Protein AF-A0A8T4G2K3-F1 (afdb_monomer_lite)

Foldseek 3Di:
DCPCVVCVPPDPLVLLVVLLVLLVVCLVDVVCQVPLVNVLVNLVVVLVSLVVVVVVDPLPLSVQLNVLSVVQNVCSVPHPHGDNVSSVSSSVSSVVVNVD

Radius of gyration: 12.74 Å; chains: 1; bounding box: 32×27×36 Å

Structure (mmCIF, N/CA/C/O backbone):
data_AF-A0A8T4G2K3-F1
#
_entry.id   AF-A0A8T4G2K3-F1
#
loop_
_atom_site.group_PDB
_atom_site.id
_atom_site.type_symb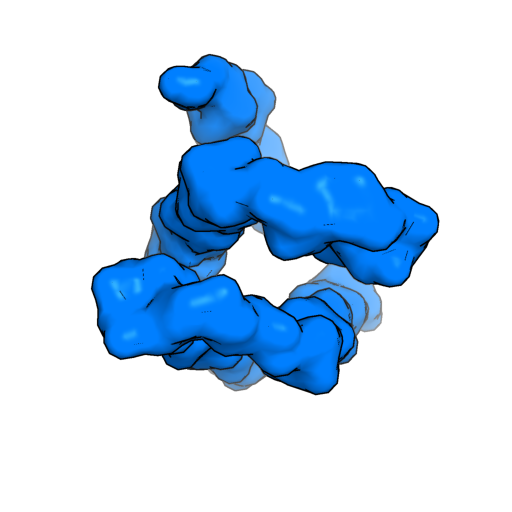ol
_atom_site.label_atom_id
_atom_site.label_alt_id
_atom_site.label_comp_id
_atom_site.label_asym_id
_atom_site.label_entity_id
_atom_site.label_seq_id
_atom_site.pdbx_PDB_ins_code
_atom_site.Cartn_x
_atom_site.Cartn_y
_atom_site.Cartn_z
_atom_site.occupancy
_atom_site.B_iso_or_equiv
_atom_site.auth_seq_id
_atom_site.auth_comp_id
_atom_site.auth_asym_id
_at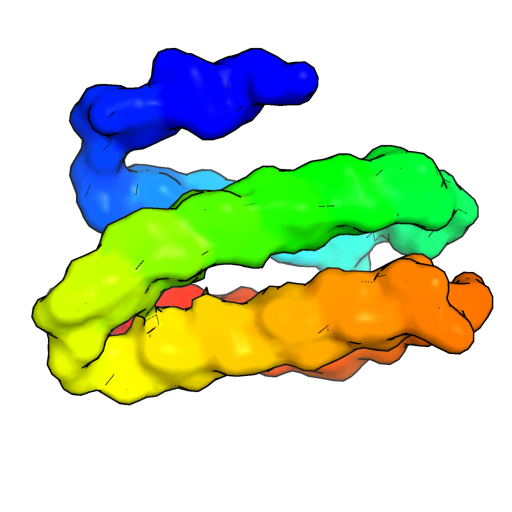om_site.auth_atom_id
_atom_site.pdbx_PDB_model_num
ATOM 1 N N . MET A 1 1 ? 3.923 16.274 -5.310 1.00 48.75 1 MET A N 1
ATOM 2 C CA . MET A 1 1 ? 2.795 15.478 -5.834 1.00 48.75 1 MET A CA 1
ATOM 3 C C . MET A 1 1 ? 1.586 15.728 -4.925 1.00 48.75 1 MET A C 1
ATOM 5 O O . MET A 1 1 ? 1.785 15.801 -3.726 1.00 48.75 1 MET A O 1
ATOM 9 N N . GLN A 1 2 ? 0.383 15.980 -5.465 1.00 56.03 2 GLN A N 1
ATOM 10 C CA . GLN A 1 2 ? -0.791 16.532 -4.735 1.00 56.03 2 GLN A CA 1
ATOM 11 C C . GLN A 1 2 ? -1.829 15.471 -4.288 1.00 56.03 2 GLN A C 1
ATOM 13 O O . GLN A 1 2 ? -2.987 15.799 -4.034 1.00 56.03 2 GLN A O 1
ATOM 18 N N . ILE A 1 3 ? -1.479 14.181 -4.273 1.00 58.50 3 ILE A N 1
ATOM 19 C CA . ILE A 1 3 ? -2.450 13.103 -3.994 1.00 58.50 3 ILE A CA 1
ATOM 20 C C . ILE A 1 3 ? -2.770 13.023 -2.495 1.00 58.50 3 ILE A C 1
ATOM 22 O O . ILE A 1 3 ? -3.943 12.931 -2.132 1.00 58.50 3 ILE A O 1
ATOM 26 N N . LEU A 1 4 ? -1.759 13.152 -1.629 1.00 53.00 4 LEU A N 1
ATOM 27 C CA . LEU A 1 4 ? -1.943 13.222 -0.175 1.00 53.00 4 LEU A CA 1
ATOM 28 C C . LEU A 1 4 ? -2.844 14.390 0.251 1.00 53.00 4 LEU A C 1
ATOM 30 O O . LEU A 1 4 ? -3.724 14.200 1.088 1.00 53.00 4 LEU A O 1
ATOM 34 N N . ASP A 1 5 ? -2.695 15.558 -0.382 1.00 59.59 5 ASP A N 1
ATOM 35 C CA . ASP A 1 5 ? -3.510 16.750 -0.099 1.00 59.59 5 ASP A CA 1
ATOM 36 C C . ASP A 1 5 ? -4.988 16.566 -0.465 1.00 59.59 5 ASP A C 1
ATOM 38 O O . ASP A 1 5 ? -5.856 17.228 0.097 1.00 59.59 5 ASP A O 1
ATOM 42 N N . LYS A 1 6 ? -5.295 15.660 -1.400 1.00 61.66 6 LYS A N 1
ATOM 43 C CA . LYS A 1 6 ? -6.678 15.319 -1.770 1.00 61.66 6 LYS A CA 1
ATOM 44 C C . LYS A 1 6 ? -7.299 14.274 -0.842 1.00 61.66 6 LYS A C 1
ATOM 46 O O . LYS A 1 6 ? -8.516 14.129 -0.834 1.00 61.66 6 LYS A O 1
ATOM 51 N N . LEU A 1 7 ? -6.486 13.560 -0.061 1.00 65.12 7 LEU A N 1
ATOM 52 C CA . LEU A 1 7 ? -6.922 12.498 0.854 1.00 65.12 7 LEU A CA 1
ATOM 53 C C . LEU A 1 7 ? -6.836 12.898 2.334 1.00 65.12 7 LEU A C 1
ATOM 55 O O . LEU A 1 7 ? -7.213 12.110 3.201 1.00 65.12 7 LEU A O 1
ATOM 59 N N . THR A 1 8 ? -6.374 14.103 2.667 1.00 61.41 8 THR A N 1
ATOM 60 C CA . THR A 1 8 ? -6.234 14.585 4.055 1.00 61.41 8 THR A CA 1
ATOM 61 C C . THR A 1 8 ? -7.547 14.557 4.846 1.00 61.41 8 THR A C 1
ATOM 63 O O . THR A 1 8 ? -7.495 14.353 6.056 1.00 61.41 8 THR A O 1
ATOM 66 N N . GLY A 1 9 ? -8.707 14.644 4.183 1.00 64.19 9 GLY A N 1
ATOM 67 C CA . GLY A 1 9 ? -10.038 14.494 4.796 1.00 64.19 9 GLY A CA 1
ATOM 68 C C . GLY A 1 9 ? -10.717 13.130 4.610 1.00 64.19 9 GLY A C 1
ATOM 69 O O . GLY A 1 9 ? -11.800 12.931 5.148 1.00 64.19 9 GLY A O 1
ATOM 70 N N . ALA A 1 10 ? -10.111 12.205 3.860 1.00 76.94 10 ALA A N 1
ATOM 71 C CA . ALA A 1 10 ? -10.724 10.923 3.519 1.00 76.94 10 ALA A CA 1
ATOM 72 C C . ALA A 1 10 ? -10.702 9.933 4.697 1.00 76.94 10 ALA A C 1
ATOM 74 O O . ALA A 1 10 ? -9.724 9.866 5.462 1.00 76.94 10 ALA A O 1
ATOM 75 N N . GLU A 1 11 ? -11.756 9.124 4.810 1.00 84.69 11 GLU A N 1
ATOM 76 C CA . GLU A 1 11 ? -11.851 8.075 5.824 1.00 84.69 11 GLU A CA 1
ATOM 77 C C . GLU A 1 11 ? -10.809 6.968 5.580 1.00 84.69 11 GLU A C 1
ATOM 79 O O . GLU A 1 11 ? -10.308 6.769 4.468 1.00 84.69 11 GLU A O 1
ATOM 84 N N . LYS A 1 12 ? -10.478 6.192 6.626 1.00 86.38 12 LYS A N 1
ATOM 85 C CA . LYS A 1 12 ? -9.521 5.069 6.529 1.00 86.38 12 LYS A CA 1
ATOM 86 C C . LYS A 1 12 ? -9.866 4.130 5.366 1.00 86.38 12 LYS A C 1
ATOM 88 O O . LYS A 1 12 ? -8.968 3.704 4.644 1.00 86.38 12 LYS A O 1
ATOM 93 N N . LYS A 1 13 ? -11.152 3.821 5.190 1.00 86.94 13 LYS A N 1
ATOM 94 C CA . LYS A 1 13 ? -11.639 2.921 4.141 1.00 86.94 13 LYS A CA 1
ATOM 95 C C . LYS A 1 13 ? -11.338 3.461 2.742 1.00 86.94 13 LYS A C 1
ATOM 97 O O . LYS A 1 13 ? -10.748 2.749 1.939 1.00 86.94 13 LYS A O 1
ATOM 102 N N . GLU A 1 14 ? -11.650 4.728 2.487 1.00 88.25 14 GLU A N 1
ATOM 103 C CA . GLU A 1 14 ? -11.419 5.381 1.192 1.00 88.25 14 GLU A CA 1
ATOM 104 C C . GLU A 1 14 ? -9.931 5.411 0.828 1.00 88.25 14 GLU A C 1
ATOM 106 O O . GLU A 1 14 ? -9.556 5.132 -0.310 1.00 88.25 14 GLU A O 1
ATOM 111 N N . LYS A 1 15 ? -9.060 5.673 1.811 1.00 88.56 15 LYS A N 1
ATOM 112 C CA . LYS A 1 15 ? -7.601 5.634 1.622 1.00 88.56 15 LYS A CA 1
ATOM 113 C C . LYS A 1 15 ? -7.115 4.241 1.228 1.00 88.56 15 LYS A C 1
ATOM 115 O O . LYS A 1 15 ? -6.269 4.107 0.346 1.00 88.56 15 LYS A O 1
ATOM 120 N N . ILE A 1 16 ? -7.649 3.201 1.866 1.00 90.75 16 ILE A N 1
ATOM 121 C CA . ILE A 1 16 ? -7.293 1.812 1.557 1.00 90.75 16 ILE A CA 1
ATOM 122 C C . ILE A 1 16 ? -7.804 1.413 0.172 1.00 90.75 16 ILE A C 1
ATOM 124 O O . ILE A 1 16 ? -7.048 0.833 -0.603 1.00 90.75 16 ILE A O 1
ATOM 128 N N . GLU A 1 17 ? -9.044 1.759 -0.170 1.00 90.69 17 GLU A N 1
ATOM 129 C CA . GLU A 1 17 ? -9.605 1.507 -1.501 1.00 90.69 17 GLU A CA 1
ATOM 130 C C . GLU A 1 17 ? -8.816 2.219 -2.602 1.00 90.69 17 GLU A C 1
ATOM 132 O O . GLU A 1 17 ? -8.541 1.629 -3.649 1.00 90.69 17 GLU A O 1
ATOM 137 N N . PHE A 1 18 ? -8.399 3.464 -2.361 1.00 90.56 18 PHE A N 1
ATOM 138 C CA . PHE A 1 18 ? -7.531 4.197 -3.274 1.00 90.56 18 PHE A CA 1
ATOM 139 C C . PHE A 1 18 ? -6.197 3.471 -3.490 1.00 90.56 18 PHE A C 1
ATOM 141 O O . PHE A 1 18 ? -5.809 3.239 -4.635 1.00 90.56 18 PHE A O 1
ATOM 148 N N . MET A 1 19 ? -5.522 3.051 -2.413 1.00 91.31 19 MET A N 1
ATOM 149 C CA . MET A 1 19 ? -4.263 2.302 -2.518 1.00 91.31 19 MET A CA 1
ATOM 150 C C . MET A 1 19 ? -4.437 0.969 -3.250 1.00 91.31 19 MET A C 1
ATOM 152 O O . MET A 1 19 ? -3.580 0.605 -4.049 1.00 91.31 19 MET A O 1
ATOM 156 N N . LEU A 1 20 ? -5.546 0.255 -3.035 1.00 92.50 20 LEU A N 1
ATOM 157 C CA . LEU A 1 20 ? -5.842 -0.979 -3.766 1.00 92.50 20 LEU A CA 1
ATOM 158 C C . LEU A 1 20 ? -5.949 -0.730 -5.276 1.00 92.50 20 LEU A C 1
ATOM 160 O O . LEU A 1 20 ? -5.306 -1.435 -6.051 1.00 92.50 20 LEU A O 1
ATOM 164 N N . ARG A 1 21 ? -6.678 0.314 -5.694 1.00 91.06 21 ARG A N 1
ATOM 165 C CA . ARG A 1 21 ? -6.794 0.695 -7.115 1.00 91.06 21 ARG A CA 1
ATOM 166 C C . ARG A 1 21 ? -5.457 1.123 -7.714 1.00 91.06 21 ARG A C 1
ATOM 168 O O . ARG A 1 21 ? -5.173 0.813 -8.868 1.00 91.06 21 ARG A O 1
ATOM 175 N N . LEU A 1 22 ? -4.640 1.831 -6.939 1.00 89.25 22 LEU A N 1
ATOM 1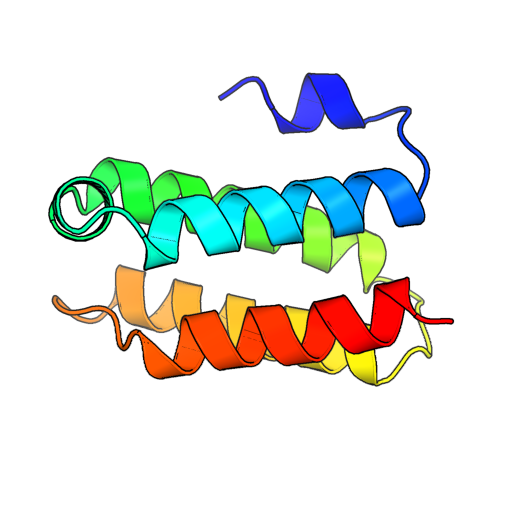76 C CA . LEU A 1 22 ? -3.305 2.249 -7.356 1.00 89.25 22 LEU A CA 1
ATOM 177 C C . LEU A 1 22 ? -2.398 1.038 -7.595 1.00 89.25 22 LEU A C 1
ATOM 179 O O . LEU A 1 22 ? -1.753 0.951 -8.636 1.00 89.25 22 LEU A O 1
ATOM 183 N N . ILE A 1 23 ? -2.404 0.073 -6.674 1.00 90.50 23 ILE A N 1
ATOM 184 C CA . ILE A 1 23 ? -1.648 -1.173 -6.823 1.00 90.50 23 ILE A CA 1
ATOM 185 C C . ILE A 1 23 ? -2.148 -1.979 -8.025 1.00 90.50 23 ILE A C 1
ATOM 187 O O . ILE A 1 23 ? -1.334 -2.500 -8.781 1.00 90.50 23 ILE A O 1
ATOM 191 N N . ASP A 1 24 ? -3.462 -2.058 -8.239 1.00 90.88 24 ASP A N 1
ATOM 192 C CA . ASP A 1 24 ? -4.025 -2.709 -9.425 1.00 90.88 24 ASP A CA 1
ATOM 193 C C . ASP A 1 24 ? -3.538 -2.061 -10.717 1.00 90.88 24 ASP A C 1
ATOM 195 O O . ASP A 1 24 ? -3.173 -2.767 -11.657 1.00 90.88 24 ASP A O 1
ATOM 199 N N . ARG A 1 25 ? -3.471 -0.725 -10.754 1.00 88.25 25 ARG A N 1
ATOM 200 C CA . ARG A 1 25 ? -2.947 -0.004 -11.913 1.00 88.25 25 ARG A CA 1
ATOM 201 C C . ARG A 1 25 ? -1.466 -0.292 -12.140 1.00 88.25 25 ARG A C 1
ATOM 203 O O . ARG A 1 25 ? -1.095 -0.550 -13.278 1.00 88.25 25 ARG A O 1
ATOM 210 N N . LEU A 1 26 ? -0.656 -0.286 -11.081 1.00 86.62 26 LEU A N 1
ATOM 211 C CA . LEU A 1 26 ? 0.760 -0.645 -11.168 1.00 86.62 26 LEU A CA 1
ATOM 212 C C . LEU A 1 26 ? 0.935 -2.079 -11.684 1.00 86.62 26 LEU A C 1
ATOM 214 O O . LEU A 1 26 ? 1.727 -2.315 -12.581 1.00 86.62 26 LEU A O 1
ATOM 218 N N . LEU A 1 27 ? 0.184 -3.048 -11.156 1.00 87.69 27 LEU A N 1
ATOM 219 C CA . LEU A 1 27 ? 0.309 -4.455 -11.556 1.00 87.69 27 LEU A CA 1
ATOM 220 C C . LEU A 1 27 ? -0.171 -4.740 -12.987 1.00 87.69 27 LEU A C 1
ATOM 222 O O . LEU A 1 27 ? 0.261 -5.737 -13.567 1.00 87.69 27 LEU A O 1
ATOM 226 N N . ALA A 1 28 ? -1.075 -3.920 -13.525 1.00 86.75 28 ALA A N 1
ATOM 227 C CA . ALA A 1 28 ? -1.663 -4.099 -14.852 1.00 86.75 28 ALA A CA 1
ATOM 228 C C . ALA A 1 28 ? -0.881 -3.414 -15.984 1.00 86.75 28 ALA A C 1
ATOM 230 O O . ALA A 1 28 ? -1.138 -3.713 -17.148 1.00 86.75 28 ALA A O 1
ATOM 231 N N . ASP A 1 29 ? 0.010 -2.477 -15.661 1.00 79.38 29 ASP A N 1
ATOM 232 C CA . ASP A 1 29 ? 0.695 -1.635 -16.636 1.00 79.38 29 ASP A CA 1
ATOM 233 C C . ASP A 1 29 ? 2.212 -1.832 -16.543 1.00 79.38 29 ASP A C 1
ATOM 235 O O . ASP A 1 29 ? 2.870 -1.365 -15.609 1.00 79.38 29 ASP A O 1
ATOM 239 N N . ASP A 1 30 ? 2.764 -2.550 -17.521 1.00 70.75 30 ASP A N 1
ATOM 240 C CA . ASP A 1 30 ? 4.197 -2.828 -17.589 1.00 70.75 30 ASP A CA 1
ATOM 241 C C . ASP A 1 30 ? 5.022 -1.549 -17.796 1.00 70.75 30 ASP A C 1
ATOM 243 O O . ASP A 1 30 ? 6.140 -1.467 -17.280 1.00 70.75 30 ASP A O 1
ATOM 247 N N . ASP A 1 31 ? 4.457 -0.526 -18.449 1.00 72.19 31 ASP A N 1
ATOM 248 C CA . ASP A 1 31 ? 5.155 0.728 -18.736 1.00 72.19 31 ASP A CA 1
ATOM 249 C C . ASP A 1 31 ? 5.400 1.524 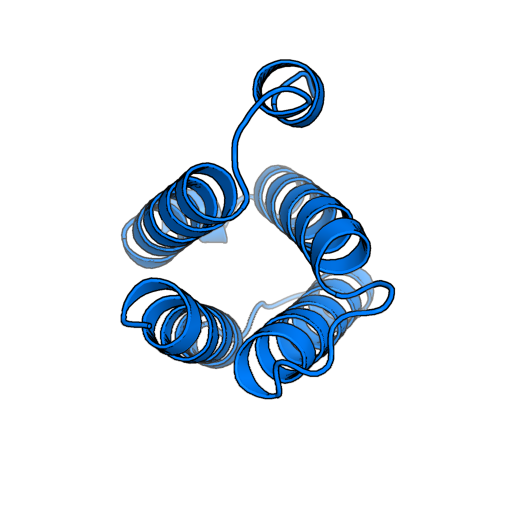-17.441 1.00 72.19 31 ASP A C 1
ATOM 251 O O . ASP A 1 31 ? 6.500 2.037 -17.215 1.00 72.19 31 ASP A O 1
ATOM 255 N N . LEU A 1 32 ? 4.426 1.535 -16.520 1.00 69.94 32 LEU A N 1
ATOM 256 C CA . LEU A 1 32 ? 4.578 2.140 -15.185 1.00 69.94 32 LEU A CA 1
ATOM 257 C C . LEU A 1 32 ? 5.650 1.443 -14.340 1.00 69.94 32 LEU A C 1
ATOM 259 O O . LEU A 1 32 ? 6.282 2.073 -13.496 1.00 69.94 32 LEU A O 1
ATOM 263 N N . PHE A 1 33 ? 5.862 0.146 -14.564 1.00 72.69 33 PHE A N 1
ATOM 264 C CA . PHE A 1 33 ? 6.916 -0.616 -13.900 1.00 72.69 33 PHE A CA 1
ATOM 265 C C . PHE A 1 33 ? 8.312 -0.305 -14.444 1.00 72.69 33 PHE A C 1
ATOM 267 O O . PHE A 1 33 ? 9.298 -0.495 -13.732 1.00 72.69 33 PHE A O 1
ATOM 274 N N . THR A 1 34 ? 8.401 0.150 -15.695 1.00 72.75 34 THR A N 1
ATOM 275 C CA . THR A 1 34 ? 9.671 0.520 -16.331 1.00 72.75 34 THR A CA 1
ATOM 276 C C . THR A 1 34 ? 10.110 1.954 -16.034 1.00 72.75 34 THR A C 1
ATOM 278 O O . THR A 1 34 ? 11.308 2.239 -16.080 1.00 72.75 34 THR A O 1
ATOM 281 N N . ASP A 1 35 ? 9.189 2.843 -15.652 1.00 85.25 35 ASP A N 1
ATOM 282 C CA . ASP A 1 35 ? 9.530 4.187 -15.178 1.00 85.25 35 ASP A CA 1
ATOM 283 C C . ASP A 1 35 ? 9.882 4.173 -13.679 1.00 85.25 35 ASP A C 1
ATOM 285 O O . ASP A 1 35 ? 9.029 4.282 -12.795 1.00 85.25 35 ASP A O 1
ATOM 289 N N . LYS A 1 36 ? 11.184 4.057 -13.387 1.00 81.50 36 LYS A N 1
ATOM 290 C CA . LYS A 1 36 ? 11.716 4.005 -12.014 1.00 81.50 36 LYS A CA 1
ATOM 291 C C . LYS A 1 36 ? 11.368 5.248 -11.188 1.00 81.50 36 LYS A C 1
ATOM 293 O O . LYS A 1 36 ? 11.193 5.119 -9.977 1.00 81.50 36 LYS A O 1
ATOM 298 N N . ILE A 1 37 ? 11.286 6.432 -11.804 1.00 85.81 37 ILE A N 1
ATOM 299 C CA . ILE A 1 37 ? 10.990 7.680 -11.083 1.00 85.81 37 ILE A CA 1
ATOM 300 C C . ILE A 1 37 ? 9.530 7.658 -10.644 1.00 85.81 37 ILE A C 1
ATOM 302 O O . ILE A 1 37 ? 9.241 7.807 -9.458 1.00 85.81 37 ILE A O 1
ATOM 306 N N . LEU A 1 38 ? 8.621 7.389 -11.580 1.00 84.38 38 LEU A N 1
ATOM 307 C CA . LEU A 1 38 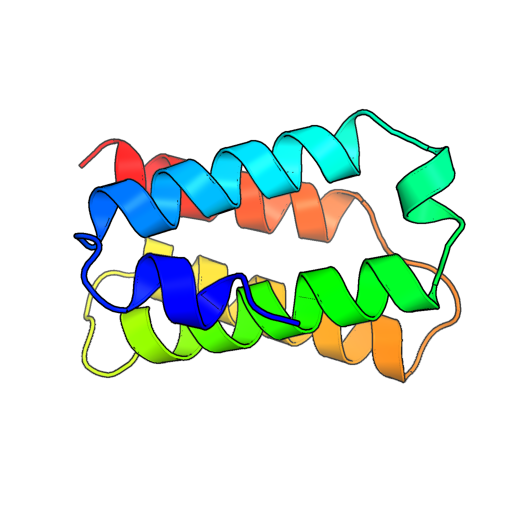? 7.191 7.344 -11.296 1.00 84.38 38 LEU A CA 1
ATOM 308 C C . LEU A 1 38 ? 6.835 6.229 -10.304 1.00 84.38 38 LEU A C 1
ATOM 310 O O . LEU A 1 38 ? 6.017 6.426 -9.402 1.00 84.38 38 LEU A O 1
ATOM 314 N N . LEU A 1 39 ? 7.472 5.066 -10.438 1.00 85.56 39 LEU A N 1
ATOM 315 C CA . LEU A 1 39 ? 7.300 3.946 -9.521 1.00 85.56 39 LEU A CA 1
ATOM 316 C C . LEU A 1 39 ? 7.792 4.283 -8.106 1.00 85.56 39 LEU A C 1
ATOM 318 O O . LEU A 1 39 ? 7.089 3.996 -7.136 1.00 85.56 39 LEU A O 1
ATOM 322 N N . MET A 1 40 ? 8.963 4.917 -7.979 1.00 88.81 40 MET A N 1
ATOM 323 C CA . MET A 1 40 ? 9.487 5.376 -6.690 1.00 88.81 40 MET A CA 1
ATOM 324 C C . MET A 1 40 ? 8.535 6.369 -6.028 1.00 88.81 40 MET A C 1
ATOM 326 O O . MET A 1 40 ? 8.134 6.154 -4.886 1.00 88.81 40 MET A O 1
ATOM 330 N N . ASP A 1 41 ? 8.136 7.410 -6.755 1.00 88.81 41 ASP A N 1
ATOM 331 C CA . ASP A 1 41 ? 7.215 8.436 -6.270 1.00 88.81 41 ASP A CA 1
ATOM 332 C C . ASP A 1 41 ? 5.905 7.803 -5.783 1.00 88.81 41 ASP A C 1
ATOM 334 O O . ASP A 1 41 ? 5.426 8.092 -4.687 1.00 88.81 41 ASP A O 1
ATOM 338 N N . THR A 1 42 ? 5.361 6.856 -6.548 1.00 88.75 42 THR A N 1
ATOM 339 C CA . THR A 1 42 ? 4.132 6.145 -6.183 1.00 88.75 42 THR A CA 1
ATOM 340 C C . THR A 1 42 ? 4.293 5.334 -4.892 1.00 88.75 42 THR A C 1
ATOM 342 O O . THR A 1 42 ? 3.421 5.368 -4.018 1.00 88.75 42 THR A O 1
ATOM 345 N N . VAL A 1 43 ? 5.408 4.614 -4.741 1.00 90.69 43 VAL A N 1
ATOM 346 C CA . VAL A 1 43 ? 5.679 3.807 -3.543 1.00 90.69 43 VAL A CA 1
ATOM 347 C C . VAL A 1 43 ? 5.955 4.680 -2.317 1.00 90.69 43 VAL A C 1
ATOM 349 O O . VAL A 1 43 ? 5.510 4.329 -1.223 1.00 90.69 43 VAL A O 1
ATOM 352 N N . GLU A 1 44 ? 6.623 5.824 -2.468 1.00 91.88 44 GLU A N 1
ATOM 353 C CA . GLU A 1 44 ? 6.816 6.793 -1.381 1.00 91.88 44 GLU A CA 1
ATOM 354 C C . GLU A 1 44 ? 5.469 7.323 -0.866 1.00 91.88 44 GLU A C 1
ATOM 356 O O . GLU A 1 44 ? 5.227 7.329 0.342 1.00 91.88 44 GLU A O 1
ATOM 361 N N . GLU A 1 45 ? 4.536 7.677 -1.751 1.00 90.81 45 GLU A N 1
ATOM 362 C CA . GLU A 1 45 ? 3.194 8.121 -1.343 1.00 90.81 45 GLU A CA 1
ATOM 363 C C . GLU A 1 45 ? 2.425 7.021 -0.602 1.00 90.81 45 GLU A C 1
ATOM 365 O O . GLU A 1 45 ? 1.819 7.270 0.446 1.00 90.81 45 GLU A O 1
ATOM 370 N N . MET A 1 46 ? 2.479 5.782 -1.106 1.00 92.00 46 MET A N 1
ATOM 371 C CA . MET A 1 46 ? 1.901 4.624 -0.418 1.00 92.00 46 MET A CA 1
ATOM 372 C C . MET A 1 46 ? 2.522 4.429 0.966 1.00 92.00 46 MET A C 1
ATOM 374 O O . MET A 1 46 ? 1.802 4.184 1.937 1.00 92.00 46 MET A O 1
ATOM 378 N N . TYR A 1 47 ? 3.845 4.571 1.078 1.00 94.00 47 TYR A N 1
ATOM 379 C CA . TYR A 1 47 ? 4.556 4.474 2.346 1.00 94.00 47 TYR A CA 1
ATOM 380 C C . TYR A 1 47 ? 4.079 5.543 3.334 1.00 94.00 47 TYR A C 1
ATOM 382 O O . TYR A 1 47 ? 3.759 5.213 4.478 1.00 94.00 47 TYR A O 1
ATOM 390 N N . PHE A 1 48 ? 3.968 6.804 2.907 1.00 92.56 48 PHE A N 1
ATOM 391 C CA . PHE A 1 48 ? 3.474 7.881 3.764 1.00 92.56 48 PHE A CA 1
ATOM 392 C C . PHE A 1 48 ? 2.035 7.636 4.221 1.00 92.56 48 PHE A C 1
ATOM 394 O O . PHE A 1 48 ? 1.760 7.746 5.417 1.00 92.56 48 PHE A O 1
ATOM 401 N N . MET A 1 49 ? 1.131 7.247 3.316 1.00 91.19 49 MET A N 1
ATOM 402 C CA . MET A 1 49 ? -0.259 6.937 3.670 1.00 91.19 49 MET A CA 1
ATOM 403 C C . MET A 1 49 ? -0.349 5.790 4.678 1.00 91.19 49 MET A C 1
ATOM 405 O O . MET A 1 49 ? -1.021 5.916 5.704 1.00 91.19 49 MET A O 1
ATOM 409 N N . LEU A 1 50 ? 0.357 4.685 4.427 1.00 92.50 50 LEU A N 1
ATOM 410 C CA . LEU A 1 50 ? 0.335 3.532 5.322 1.00 92.50 50 LEU A CA 1
ATOM 411 C C . LEU A 1 50 ? 0.992 3.822 6.658 1.00 92.50 50 LEU A C 1
ATOM 413 O O . LEU A 1 50 ? 0.466 3.383 7.673 1.00 92.50 50 LEU A O 1
ATOM 417 N N . ARG A 1 51 ? 2.074 4.605 6.693 1.00 94.06 51 ARG A N 1
ATOM 418 C CA . ARG A 1 51 ? 2.695 5.037 7.947 1.00 94.06 51 ARG A CA 1
ATOM 419 C C . ARG A 1 51 ? 1.700 5.791 8.824 1.00 94.06 51 ARG A C 1
ATOM 421 O O . ARG A 1 51 ? 1.625 5.513 10.016 1.00 94.06 51 ARG A O 1
ATOM 428 N N . GLN A 1 52 ? 0.935 6.717 8.243 1.00 91.38 52 GLN A N 1
ATOM 429 C CA . GLN A 1 52 ? -0.080 7.478 8.980 1.00 91.38 52 GLN A CA 1
ATOM 430 C C . GLN A 1 52 ? -1.207 6.578 9.493 1.00 91.38 52 GLN A C 1
ATOM 432 O O . GLN A 1 52 ? -1.631 6.721 10.634 1.00 91.38 52 GLN A O 1
ATOM 437 N N . LEU A 1 53 ? -1.673 5.629 8.676 1.00 90.62 53 LEU A N 1
ATOM 438 C CA . LEU A 1 53 ? -2.737 4.702 9.067 1.00 90.62 53 LEU A CA 1
ATOM 439 C C . LEU A 1 53 ? -2.270 3.656 10.095 1.00 90.62 53 LEU A C 1
ATOM 441 O O . LEU A 1 53 ? -3.048 3.242 10.952 1.00 90.62 53 LEU A O 1
ATOM 445 N N . ALA A 1 54 ? -1.018 3.209 10.002 1.00 92.69 54 ALA A N 1
ATOM 446 C CA . ALA A 1 54 ? -0.423 2.217 10.890 1.00 92.69 54 ALA A CA 1
ATOM 447 C C . ALA A 1 54 ? -0.081 2.793 12.270 1.00 92.69 54 ALA A C 1
ATOM 449 O O . ALA A 1 54 ? -0.081 2.054 13.255 1.00 92.69 54 ALA A O 1
ATOM 450 N N . LEU A 1 55 ? 0.195 4.098 12.363 1.00 92.06 55 LEU A N 1
ATOM 451 C CA . LEU A 1 55 ? 0.562 4.753 13.614 1.00 92.06 55 LEU A CA 1
ATOM 452 C C . LEU A 1 55 ? -0.559 4.601 14.659 1.00 92.06 55 LEU A C 1
ATOM 454 O O . LEU A 1 55 ? -1.657 5.122 14.499 1.00 92.06 55 LEU A O 1
ATOM 458 N N . GLY A 1 56 ? -0.285 3.860 15.736 1.00 86.62 56 GLY A N 1
ATOM 459 C CA . GLY A 1 56 ? -1.263 3.592 16.799 1.00 86.62 56 GLY A CA 1
ATOM 460 C C . GLY A 1 56 ? -2.333 2.543 16.457 1.00 86.62 56 GLY A C 1
ATOM 461 O O . GLY A 1 56 ? -3.204 2.278 17.285 1.00 86.62 56 GLY A O 1
ATOM 462 N N . SER A 1 57 ? -2.271 1.913 15.280 1.00 90.44 57 SER A N 1
ATOM 463 C CA . SER A 1 57 ? -3.163 0.813 14.907 1.00 90.44 57 SER A CA 1
ATOM 464 C C . SER A 1 57 ? -2.724 -0.511 15.544 1.00 90.44 57 SER A C 1
ATOM 466 O O . SER A 1 57 ? -1.536 -0.817 15.610 1.00 90.44 57 SER A O 1
ATOM 468 N N . LYS A 1 58 ? -3.696 -1.335 15.958 1.00 93.06 58 LYS A N 1
ATOM 469 C CA . LYS A 1 58 ? -3.489 -2.743 16.359 1.00 93.06 58 LYS A CA 1
ATOM 470 C C . LYS A 1 58 ? -3.892 -3.743 15.268 1.00 93.06 58 LYS A C 1
ATOM 472 O O . LYS A 1 58 ? -3.867 -4.947 15.493 1.00 93.06 58 LYS A O 1
ATOM 477 N N . ASP A 1 59 ? -4.320 -3.256 14.104 1.00 92.25 59 ASP A N 1
ATOM 478 C CA . ASP A 1 59 ? -4.727 -4.106 12.988 1.00 92.25 59 ASP A CA 1
ATOM 479 C C . ASP A 1 59 ? -3.499 -4.717 12.304 1.00 92.25 59 ASP A C 1
ATOM 481 O O . ASP A 1 59 ? -2.813 -4.051 11.527 1.00 92.25 59 ASP A O 1
ATOM 485 N N . GLU A 1 60 ? -3.239 -5.992 12.584 1.00 93.69 60 GLU A N 1
ATOM 486 C CA . GLU A 1 60 ? -2.099 -6.739 12.042 1.00 93.69 60 GLU A CA 1
ATOM 487 C C . GLU A 1 60 ? -2.029 -6.716 10.511 1.00 93.69 60 GLU A C 1
ATOM 489 O O . GLU A 1 60 ? -0.936 -6.671 9.954 1.00 93.69 60 GLU A O 1
ATOM 494 N N . ASN A 1 61 ? -3.166 -6.688 9.804 1.00 92.38 61 ASN A N 1
ATOM 495 C CA . ASN A 1 61 ? -3.148 -6.638 8.339 1.00 92.38 61 ASN A CA 1
ATOM 496 C C . ASN A 1 61 ? -2.635 -5.286 7.833 1.00 92.38 61 ASN A C 1
ATOM 498 O O . ASN A 1 61 ? -1.921 -5.233 6.832 1.00 92.38 61 ASN A O 1
ATOM 502 N N . LEU A 1 62 ? -2.967 -4.200 8.537 1.00 93.19 62 LEU A N 1
ATOM 503 C CA . LEU A 1 62 ? -2.492 -2.859 8.211 1.00 93.19 62 LEU A CA 1
ATOM 504 C C . LEU A 1 62 ? -1.007 -2.698 8.541 1.00 93.19 62 LEU A C 1
ATOM 506 O O . LEU A 1 62 ? -0.266 -2.132 7.740 1.00 93.19 62 LEU A O 1
ATOM 510 N N . LEU A 1 63 ? -0.571 -3.230 9.686 1.00 94.88 63 LEU A N 1
ATOM 511 C CA . LEU A 1 63 ? 0.842 -3.248 10.067 1.00 94.88 63 LEU A CA 1
ATOM 512 C C . LEU A 1 63 ? 1.673 -4.058 9.063 1.00 94.88 63 LEU A C 1
ATOM 514 O O . LEU A 1 63 ? 2.699 -3.579 8.590 1.00 94.88 63 LEU A O 1
ATOM 518 N N . ASN A 1 64 ? 1.179 -5.228 8.655 1.00 94.25 64 ASN A N 1
ATOM 519 C CA . ASN A 1 64 ? 1.817 -6.066 7.642 1.00 94.25 64 ASN A CA 1
ATOM 520 C C . ASN A 1 64 ? 1.857 -5.378 6.264 1.00 94.25 64 ASN A C 1
ATOM 522 O O . ASN A 1 64 ? 2.865 -5.426 5.566 1.00 94.25 64 ASN A O 1
ATOM 526 N N . ALA A 1 65 ? 0.779 -4.698 5.854 1.00 93.88 65 ALA A N 1
ATOM 527 C CA . ALA A 1 65 ? 0.786 -3.914 4.617 1.00 93.88 65 ALA A CA 1
ATOM 528 C C . ALA A 1 65 ? 1.840 -2.794 4.657 1.00 93.88 65 ALA A C 1
ATOM 530 O O . ALA A 1 65 ? 2.564 -2.596 3.682 1.00 93.88 65 ALA A O 1
ATOM 531 N N . PHE A 1 66 ? 1.950 -2.093 5.789 1.00 95.62 66 PHE A N 1
ATOM 532 C CA . PHE A 1 66 ? 2.960 -1.059 5.996 1.00 95.62 66 PHE A CA 1
ATOM 533 C C . PHE A 1 66 ? 4.387 -1.620 5.927 1.00 95.62 66 PHE A C 1
ATOM 535 O O . PHE A 1 66 ? 5.217 -1.071 5.204 1.00 95.62 66 PHE A O 1
ATOM 542 N N . GLU A 1 67 ? 4.664 -2.727 6.618 1.00 95.06 67 GLU A N 1
ATOM 543 C CA . GLU A 1 67 ? 5.974 -3.388 6.597 1.00 95.06 67 GLU A CA 1
ATOM 544 C C . GLU A 1 67 ? 6.381 -3.791 5.174 1.00 95.06 67 GLU A C 1
ATOM 546 O O . GLU A 1 67 ? 7.474 -3.458 4.713 1.00 95.06 67 GLU A O 1
ATOM 551 N N . LYS A 1 68 ? 5.471 -4.423 4.428 1.00 94.19 68 LYS A N 1
ATOM 552 C CA . LYS A 1 68 ? 5.713 -4.830 3.038 1.00 94.19 68 LYS A CA 1
ATOM 553 C C . LYS A 1 68 ? 5.990 -3.643 2.114 1.00 94.19 68 LYS A C 1
ATOM 555 O O . LYS A 1 68 ? 6.886 -3.723 1.276 1.00 94.19 68 LYS A O 1
ATOM 560 N N . VAL A 1 69 ? 5.280 -2.524 2.278 1.00 94.38 69 VAL A N 1
ATOM 561 C CA . VAL A 1 69 ? 5.573 -1.296 1.517 1.00 94.38 69 VAL A CA 1
ATOM 562 C C . VAL A 1 69 ? 6.912 -0.683 1.922 1.00 94.38 69 VAL A C 1
ATOM 564 O O . VAL A 1 69 ? 7.635 -0.19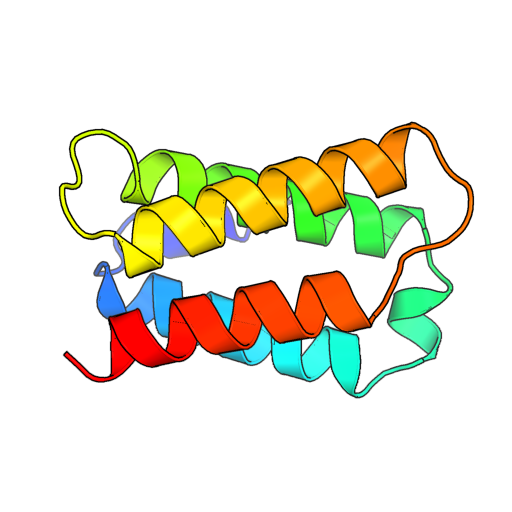4 1.057 1.00 94.38 69 VAL A O 1
ATOM 567 N N . ALA A 1 70 ? 7.299 -0.741 3.197 1.00 93.88 70 ALA A N 1
ATOM 568 C CA . ALA A 1 70 ? 8.621 -0.288 3.629 1.00 93.88 70 ALA A CA 1
ATOM 569 C C . ALA A 1 70 ? 9.749 -1.125 2.997 1.00 93.88 70 ALA A C 1
ATOM 571 O O . ALA A 1 70 ? 10.759 -0.570 2.559 1.00 93.88 70 ALA A O 1
ATOM 572 N N . ILE A 1 71 ? 9.554 -2.442 2.884 1.00 91.81 71 ILE A N 1
ATOM 573 C CA . ILE A 1 71 ? 10.466 -3.349 2.175 1.00 91.81 71 ILE A CA 1
ATOM 574 C C . ILE A 1 71 ? 10.524 -2.996 0.681 1.00 91.81 71 ILE A C 1
ATOM 576 O O . ILE A 1 71 ? 11.613 -2.881 0.119 1.00 91.81 71 ILE A O 1
ATOM 580 N N . LEU A 1 72 ? 9.371 -2.769 0.044 1.00 90.06 72 LEU A N 1
ATOM 581 C CA . LEU A 1 72 ? 9.281 -2.364 -1.364 1.00 90.06 72 LEU A CA 1
ATOM 582 C C . LEU A 1 72 ? 10.054 -1.065 -1.635 1.00 90.06 72 LEU A C 1
ATOM 584 O O . LEU A 1 72 ? 10.854 -0.992 -2.567 1.00 90.06 72 LEU A O 1
ATOM 588 N N . ARG A 1 73 ? 9.855 -0.065 -0.773 1.00 91.38 73 ARG A N 1
ATOM 589 C CA . ARG A 1 73 ? 10.558 1.221 -0.795 1.00 91.38 73 ARG A CA 1
ATOM 590 C C . ARG A 1 73 ? 12.069 1.034 -0.685 1.00 91.38 73 ARG A C 1
ATOM 592 O O . ARG A 1 73 ? 12.815 1.581 -1.490 1.00 91.38 73 ARG A O 1
ATOM 599 N N . TYR A 1 74 ? 12.526 0.227 0.274 1.00 89.94 74 TYR A N 1
ATOM 600 C CA . TYR A 1 74 ? 13.948 -0.085 0.424 1.00 89.94 74 TYR A CA 1
ATOM 601 C C . TYR A 1 74 ? 14.521 -0.738 -0.840 1.00 89.94 74 TYR A C 1
ATOM 603 O O . TYR A 1 74 ? 15.600 -0.353 -1.294 1.00 89.94 74 TYR A O 1
ATOM 611 N N . TYR A 1 75 ? 13.799 -1.685 -1.445 1.00 86.81 75 TYR A N 1
ATOM 612 C CA . TYR A 1 75 ? 14.246 -2.327 -2.678 1.00 86.81 75 TYR A CA 1
ATOM 613 C C . TYR A 1 75 ? 14.362 -1.351 -3.840 1.00 86.81 75 TYR A C 1
ATOM 615 O O . TYR A 1 75 ? 15.376 -1.377 -4.524 1.00 86.81 75 TYR A O 1
ATOM 623 N N . LEU A 1 76 ? 13.400 -0.451 -4.026 1.00 86.12 76 LEU A N 1
ATOM 624 C CA . LEU A 1 76 ? 13.474 0.565 -5.078 1.00 86.12 76 LEU A CA 1
ATOM 625 C C . LEU A 1 76 ? 14.645 1.533 -4.909 1.00 86.12 76 LEU A C 1
ATOM 627 O O . LEU A 1 76 ? 15.204 2.009 -5.897 1.00 86.12 76 LEU A O 1
ATOM 631 N N . GLN A 1 77 ? 15.010 1.837 -3.663 1.00 86.75 77 GLN A N 1
ATOM 632 C CA . GLN A 1 77 ? 16.108 2.755 -3.357 1.00 86.75 77 GLN A CA 1
ATOM 633 C C . GLN A 1 77 ? 17.483 2.111 -3.560 1.00 86.75 77 GLN A C 1
ATOM 635 O O . GLN A 1 77 ? 18.440 2.816 -3.866 1.00 86.75 77 GLN A O 1
ATOM 640 N N . ASN A 1 78 ? 17.588 0.789 -3.384 1.00 83.31 78 ASN A N 1
ATOM 641 C CA . ASN A 1 78 ? 18.876 0.090 -3.305 1.00 83.31 78 ASN A CA 1
ATOM 642 C C . ASN A 1 78 ? 19.101 -0.952 -4.412 1.00 83.31 78 ASN A C 1
ATOM 644 O O . ASN A 1 78 ? 20.225 -1.420 -4.580 1.00 83.31 78 ASN A O 1
ATOM 648 N N . LYS A 1 79 ? 18.062 -1.351 -5.151 1.00 72.12 79 LYS A N 1
ATOM 649 C CA . LYS A 1 79 ? 18.135 -2.314 -6.256 1.00 72.12 79 LYS A CA 1
ATOM 650 C C . LYS A 1 79 ? 17.542 -1.719 -7.530 1.00 72.12 79 LYS A C 1
ATOM 652 O O . LYS A 1 79 ? 16.688 -0.838 -7.489 1.00 72.12 79 LYS A O 1
ATOM 657 N N . ASP A 1 80 ? 17.977 -2.240 -8.673 1.00 65.19 80 ASP A N 1
ATOM 658 C CA . ASP A 1 80 ? 17.517 -1.775 -9.987 1.00 65.19 80 ASP A CA 1
ATOM 659 C C . ASP A 1 80 ? 16.234 -2.449 -10.489 1.00 65.19 80 ASP A C 1
ATOM 661 O O . ASP A 1 80 ? 15.692 -2.023 -11.504 1.00 65.19 80 ASP A O 1
ATOM 665 N N . ALA A 1 81 ? 15.708 -3.454 -9.780 1.00 65.44 81 ALA A N 1
ATOM 666 C CA . ALA A 1 81 ? 14.502 -4.171 -10.188 1.00 65.44 81 ALA A CA 1
ATOM 667 C C . ALA A 1 81 ? 13.511 -4.348 -9.029 1.00 65.44 81 ALA A C 1
ATOM 669 O O . ALA A 1 81 ? 13.883 -4.788 -7.937 1.00 65.44 81 ALA A O 1
ATOM 670 N N . LEU A 1 82 ? 12.241 -4.029 -9.297 1.00 71.06 82 LEU A N 1
ATOM 671 C CA . LEU A 1 82 ? 11.118 -4.289 -8.400 1.00 71.06 82 LEU A CA 1
ATOM 672 C C . LEU A 1 82 ? 10.670 -5.746 -8.520 1.00 71.06 82 LEU A C 1
ATOM 674 O O . LEU A 1 82 ? 10.418 -6.230 -9.624 1.00 71.06 82 LEU A O 1
ATOM 678 N N . ASP A 1 83 ? 10.475 -6.413 -7.387 1.00 77.81 83 ASP A N 1
ATOM 679 C CA . ASP A 1 83 ? 9.778 -7.695 -7.356 1.00 77.81 83 ASP A CA 1
ATOM 680 C C . ASP A 1 83 ? 8.258 -7.463 -7.296 1.00 77.81 83 ASP A C 1
ATOM 682 O O . ASP A 1 83 ? 7.723 -6.938 -6.312 1.00 77.81 83 ASP A O 1
ATOM 686 N N . ARG A 1 84 ? 7.554 -7.859 -8.366 1.00 84.94 84 ARG A N 1
ATOM 687 C CA . ARG A 1 84 ? 6.087 -7.771 -8.470 1.00 84.94 84 ARG A CA 1
ATOM 688 C C . ARG A 1 84 ? 5.375 -8.552 -7.371 1.00 84.94 84 ARG A C 1
ATOM 690 O O . ARG A 1 84 ? 4.261 -8.175 -7.004 1.00 84.94 84 ARG A O 1
ATOM 697 N N . GLU A 1 85 ? 5.988 -9.604 -6.838 1.00 87.56 85 GLU A N 1
ATOM 698 C CA . GLU A 1 85 ? 5.391 -10.400 -5.768 1.00 87.56 85 GLU A CA 1
ATOM 699 C C . GLU A 1 85 ? 5.231 -9.587 -4.483 1.00 87.56 85 GLU A C 1
ATOM 701 O O . GLU A 1 85 ? 4.188 -9.675 -3.839 1.00 87.56 85 GLU A O 1
ATOM 706 N N . ILE A 1 86 ? 6.172 -8.690 -4.168 1.00 87.44 86 ILE A N 1
ATOM 707 C CA . ILE A 1 86 ? 6.059 -7.814 -2.991 1.00 87.44 86 ILE A CA 1
ATOM 708 C C . ILE A 1 86 ? 4.845 -6.888 -3.135 1.00 87.44 86 ILE A C 1
ATOM 710 O O . ILE A 1 86 ? 4.091 -6.685 -2.182 1.00 87.44 86 ILE A O 1
ATOM 714 N N . LEU A 1 87 ? 4.602 -6.359 -4.336 1.00 88.25 87 LEU A N 1
ATOM 715 C CA . LEU A 1 87 ? 3.459 -5.485 -4.590 1.00 88.25 87 LEU A CA 1
ATOM 716 C C . LEU A 1 87 ? 2.117 -6.242 -4.497 1.00 88.25 87 LEU A C 1
ATOM 718 O O . LEU A 1 87 ? 1.157 -5.735 -3.908 1.00 88.25 87 LEU A O 1
ATOM 722 N N . LYS A 1 88 ? 2.055 -7.484 -4.999 1.00 92.56 88 LYS A N 1
ATOM 723 C CA . LYS A 1 88 ? 0.895 -8.377 -4.800 1.00 92.56 88 LYS A CA 1
ATOM 724 C C . LYS A 1 88 ? 0.658 -8.666 -3.320 1.00 92.56 88 LYS A C 1
ATOM 726 O O . LYS A 1 88 ? -0.481 -8.679 -2.852 1.00 92.56 88 LYS A O 1
ATOM 731 N N . ASP A 1 89 ? 1.730 -8.844 -2.566 1.00 91.81 89 ASP A N 1
ATOM 732 C CA . ASP A 1 89 ? 1.681 -9.093 -1.137 1.00 91.81 89 ASP A CA 1
ATOM 733 C C . ASP A 1 89 ? 1.142 -7.904 -0.339 1.00 91.81 89 ASP A C 1
ATOM 735 O O . ASP A 1 89 ? 0.372 -8.109 0.607 1.00 91.81 89 ASP A O 1
ATOM 739 N N . VAL A 1 90 ? 1.494 -6.676 -0.728 1.00 91.69 90 VAL A N 1
ATOM 740 C CA . VAL A 1 90 ? 0.890 -5.450 -0.183 1.00 91.69 90 VAL A CA 1
ATOM 741 C C . VAL A 1 90 ? -0.610 -5.429 -0.481 1.00 91.69 90 VAL A C 1
ATOM 743 O O . VAL A 1 90 ? -1.409 -5.234 0.438 1.00 91.69 90 VAL A O 1
ATOM 746 N N . LYS A 1 91 ? -1.008 -5.682 -1.737 1.00 93.06 91 LYS A N 1
ATOM 747 C CA . LYS A 1 91 ? -2.421 -5.720 -2.152 1.00 93.06 91 LYS A CA 1
ATOM 748 C C . LYS A 1 91 ? -3.232 -6.696 -1.304 1.00 93.06 91 LYS A C 1
ATOM 750 O O . LYS A 1 91 ? -4.290 -6.334 -0.795 1.00 93.06 91 LYS A O 1
ATOM 755 N N . ASN A 1 92 ? -2.727 -7.914 -1.118 1.00 93.81 92 ASN A N 1
ATOM 756 C CA . ASN A 1 92 ? -3.398 -8.952 -0.338 1.00 93.81 92 ASN A CA 1
ATOM 757 C C . ASN A 1 92 ? -3.599 -8.537 1.124 1.00 93.81 92 ASN A C 1
ATOM 759 O O . ASN A 1 92 ? -4.667 -8.774 1.690 1.00 93.81 92 ASN A O 1
ATOM 763 N N . SER A 1 93 ? -2.598 -7.896 1.734 1.00 91.62 93 SER A N 1
ATOM 764 C CA . SER A 1 93 ? -2.718 -7.378 3.099 1.00 91.62 93 SER A CA 1
ATOM 765 C C . SER A 1 93 ? -3.767 -6.265 3.186 1.00 91.62 93 SER A C 1
ATOM 767 O O . SER A 1 93 ? -4.621 -6.306 4.068 1.00 91.62 93 SER A O 1
ATOM 769 N N . LEU A 1 94 ? -3.776 -5.319 2.241 1.00 90.44 94 LEU A N 1
ATOM 770 C CA . LEU A 1 94 ? -4.759 -4.229 2.210 1.00 90.44 94 LEU A CA 1
ATOM 771 C C . LEU A 1 94 ? -6.187 -4.710 1.949 1.00 90.44 94 LEU A C 1
ATOM 773 O O . LEU A 1 94 ? -7.117 -4.218 2.586 1.00 90.44 94 LEU A O 1
ATOM 777 N N . ALA A 1 95 ? -6.370 -5.705 1.080 1.00 90.81 95 ALA A N 1
ATOM 778 C CA . ALA A 1 95 ? -7.680 -6.286 0.800 1.00 90.81 95 ALA A CA 1
ATOM 779 C C . ALA A 1 95 ? -8.321 -6.874 2.069 1.00 90.81 95 ALA A C 1
ATOM 781 O O . ALA A 1 95 ? -9.517 -6.703 2.291 1.00 90.81 95 ALA A O 1
ATOM 782 N N . ARG A 1 96 ? -7.514 -7.487 2.947 1.00 91.75 96 ARG A N 1
ATOM 783 C CA . ARG A 1 96 ? -7.970 -8.003 4.251 1.00 91.75 96 ARG A CA 1
ATOM 784 C C . ARG A 1 96 ? -8.338 -6.904 5.244 1.00 91.75 96 ARG A C 1
ATOM 786 O O . ARG A 1 96 ? -9.150 -7.148 6.132 1.00 91.75 96 ARG A O 1
ATOM 793 N N . VAL A 1 97 ? -7.737 -5.717 5.126 1.00 86.44 97 VAL A N 1
ATOM 794 C CA . VAL A 1 97 ? -8.141 -4.551 5.929 1.00 86.44 97 VAL A CA 1
ATOM 795 C C . VAL A 1 97 ? -9.475 -4.001 5.424 1.00 86.44 97 VAL A C 1
ATOM 797 O O . VAL A 1 97 ? -10.325 -3.659 6.234 1.00 86.44 97 VAL A O 1
ATOM 800 N N . ALA A 1 98 ? -9.674 -3.937 4.104 1.00 85.56 98 ALA A N 1
ATOM 801 C CA . ALA A 1 98 ? -10.896 -3.406 3.491 1.00 85.56 98 ALA A CA 1
ATOM 802 C C . ALA A 1 98 ? -12.129 -4.313 3.666 1.00 85.56 98 ALA A C 1
ATOM 804 O O . ALA A 1 98 ? -13.255 -3.828 3.609 1.00 85.56 98 ALA A O 1
ATOM 805 N N . SER A 1 99 ? -11.928 -5.621 3.855 1.00 81.12 99 SER A N 1
ATOM 806 C CA . SER A 1 99 ? -13.005 -6.602 4.049 1.00 81.12 99 SER A CA 1
ATOM 807 C C . SER A 1 99 ? -13.541 -6.690 5.486 1.00 81.12 99 SER A C 1
ATOM 809 O O . SER A 1 99 ? -14.373 -7.554 5.758 1.00 81.12 99 SER A O 1
ATOM 811 N N . ARG A 1 100 ? -13.012 -5.884 6.413 1.00 67.56 100 ARG A N 1
ATOM 812 C CA . ARG A 1 100 ? -13.438 -5.803 7.818 1.00 67.56 100 ARG A CA 1
ATOM 813 C C . ARG A 1 100 ? -14.304 -4.571 8.035 1.00 67.56 100 ARG A C 1
ATOM 815 O O . ARG A 1 100 ? -15.260 -4.694 8.826 1.00 67.56 100 ARG A O 1
#

Secondary structure (DSSP, 8-state):
--HHHHHTT--HHHHHHHHHHHHHHHHH-HHHHH-HHHHHHHHHHHHHHHHHHHTT---HHHHHHHHHHHHHHHHHHH-SS--HHHHHHHHHHHHHHHT-

Sequence (100 aa):
MQILDKLTGAEKKEKIEFMLRLIDRLLADDDLFTDKILLMDTVEEMYFMLRQLALGSKDENLLNAFEKVAILRYYLQNKDALDREILKDVKNSLARVASR

pLDDT: mean 84.82, std 10.83, range [48.75, 95.62]